Protein AF-A0A2X4TXS5-F1 (afdb_monomer)

Structure (mmCIF, N/CA/C/O backbone):
data_AF-A0A2X4TXS5-F1
#
_entry.id   AF-A0A2X4TXS5-F1
#
loop_
_atom_site.group_PDB
_atom_site.id
_atom_site.type_symbol
_atom_site.label_atom_id
_atom_site.label_alt_id
_atom_site.label_comp_id
_atom_site.label_asym_id
_atom_site.label_entity_id
_atom_site.label_seq_id
_atom_site.pdbx_PDB_ins_code
_atom_site.Cartn_x
_atom_site.Cartn_y
_atom_site.Cartn_z
_atom_site.occupancy
_atom_site.B_iso_or_equiv
_atom_site.auth_seq_id
_atom_site.auth_comp_id
_atom_site.auth_asym_id
_atom_site.auth_atom_id
_atom_site.pdbx_PDB_model_num
ATOM 1 N N . MET A 1 1 ? 0.787 -4.318 -15.234 1.00 71.31 1 MET A N 1
ATOM 2 C CA . MET A 1 1 ? 1.373 -3.166 -14.501 1.00 71.31 1 MET A CA 1
ATOM 3 C C . MET A 1 1 ? 1.680 -2.014 -15.458 1.00 71.31 1 MET A C 1
ATOM 5 O O . MET A 1 1 ? 1.567 -2.206 -16.659 1.00 71.31 1 MET A O 1
ATOM 9 N N . VAL A 1 2 ? 2.070 -0.826 -14.966 1.00 83.06 2 VAL A N 1
ATOM 10 C CA . VAL A 1 2 ? 2.412 0.329 -15.830 1.00 83.06 2 VAL A CA 1
ATOM 11 C C . VAL A 1 2 ? 3.491 -0.019 -16.862 1.00 83.06 2 VAL A C 1
ATOM 13 O O . VAL A 1 2 ? 3.370 0.356 -18.019 1.00 83.06 2 VAL A O 1
ATOM 16 N N . VAL A 1 3 ? 4.483 -0.830 -16.482 1.00 89.00 3 VAL A N 1
ATOM 17 C CA . VAL A 1 3 ? 5.542 -1.295 -17.389 1.00 89.00 3 VAL A CA 1
ATOM 18 C C . VAL A 1 3 ? 4.986 -2.148 -18.534 1.00 89.00 3 VAL A C 1
ATOM 20 O O . VAL A 1 3 ? 5.391 -1.946 -19.673 1.00 89.00 3 VAL A O 1
ATOM 23 N N . ASP A 1 4 ? 4.020 -3.037 -18.279 1.00 87.38 4 ASP A N 1
ATOM 24 C CA . ASP A 1 4 ? 3.368 -3.814 -19.346 1.00 87.38 4 ASP A CA 1
ATOM 25 C C . ASP A 1 4 ? 2.568 -2.924 -20.297 1.00 87.38 4 ASP A C 1
ATOM 27 O O . ASP A 1 4 ? 2.608 -3.134 -21.507 1.00 87.38 4 ASP A O 1
ATOM 31 N N . LEU A 1 5 ? 1.865 -1.922 -19.753 1.00 87.00 5 LEU A N 1
ATOM 32 C CA . LEU A 1 5 ? 1.105 -0.958 -20.552 1.00 87.00 5 LEU A CA 1
ATOM 33 C C . LEU A 1 5 ? 2.028 -0.190 -21.504 1.00 87.00 5 LEU A C 1
ATOM 35 O O . LEU A 1 5 ? 1.704 -0.047 -22.680 1.00 87.00 5 LEU A O 1
ATOM 39 N N . TRP A 1 6 ? 3.186 0.263 -21.015 1.00 90.75 6 TRP A N 1
ATOM 40 C CA . TRP A 1 6 ? 4.173 0.956 -21.842 1.00 90.75 6 TRP A CA 1
ATOM 41 C C . TRP A 1 6 ? 4.867 0.023 -22.834 1.00 90.75 6 TRP A C 1
ATOM 43 O O . TRP A 1 6 ? 5.025 0.408 -23.987 1.00 90.75 6 TRP A O 1
ATOM 53 N N . PHE A 1 7 ? 5.217 -1.209 -22.446 1.00 92.25 7 PHE A N 1
ATOM 54 C CA . PHE A 1 7 ? 5.830 -2.174 -23.368 1.00 92.25 7 PHE A CA 1
ATOM 55 C C . PHE A 1 7 ? 4.893 -2.542 -24.521 1.00 92.25 7 PHE A C 1
ATOM 57 O O . PHE A 1 7 ? 5.340 -2.692 -25.652 1.00 92.25 7 PHE A O 1
ATOM 64 N N . ALA A 1 8 ? 3.589 -2.667 -24.252 1.00 92.25 8 ALA A N 1
ATOM 65 C CA . ALA A 1 8 ? 2.591 -2.942 -25.282 1.00 92.25 8 ALA A CA 1
ATOM 66 C C . ALA A 1 8 ? 2.437 -1.782 -26.282 1.00 92.25 8 ALA A C 1
ATOM 68 O O . ALA A 1 8 ? 2.174 -2.028 -27.456 1.00 92.25 8 ALA A O 1
ATOM 69 N N . GLN A 1 9 ? 2.600 -0.533 -25.832 1.00 93.81 9 GLN A N 1
ATOM 70 C CA . GLN A 1 9 ? 2.525 0.653 -26.695 1.00 93.81 9 GLN A CA 1
ATOM 71 C C . GLN A 1 9 ? 3.826 0.907 -27.461 1.00 93.81 9 GLN A C 1
ATOM 73 O O . GLN A 1 9 ? 3.794 1.281 -28.631 1.00 93.81 9 GLN A O 1
ATOM 78 N N . GLN A 1 10 ? 4.967 0.709 -26.805 1.00 94.12 10 GLN A N 1
ATOM 79 C CA . GLN A 1 10 ? 6.286 0.927 -27.376 1.00 94.12 10 GLN A CA 1
ATOM 80 C C . GLN A 1 10 ? 7.250 -0.152 -26.866 1.00 94.12 10 GLN A C 1
ATOM 82 O O . GLN A 1 10 ? 7.911 0.036 -25.839 1.00 94.12 10 GLN A O 1
ATOM 87 N N . PRO A 1 11 ? 7.350 -1.290 -27.574 1.00 93.94 11 PRO A N 1
ATOM 88 C CA . PRO A 1 11 ? 8.306 -2.329 -27.227 1.00 93.94 11 PRO A CA 1
ATOM 89 C C . PRO A 1 11 ? 9.738 -1.793 -27.298 1.00 93.94 11 PRO A C 1
ATOM 91 O O . PRO A 1 11 ? 10.101 -1.074 -28.230 1.00 93.94 11 PRO A O 1
ATOM 94 N N . TRP A 1 12 ? 10.567 -2.173 -26.331 1.00 94.50 12 TRP A N 1
ATOM 95 C CA . TRP A 1 12 ? 11.994 -1.853 -26.312 1.00 94.50 12 TRP A CA 1
ATOM 96 C C . TRP A 1 12 ? 12.846 -3.119 -26.394 1.00 94.50 12 TRP A C 1
ATOM 98 O O . TRP A 1 12 ? 12.406 -4.218 -26.054 1.00 94.50 12 TRP A O 1
ATOM 108 N N . SER A 1 13 ? 14.098 -2.953 -26.813 1.00 94.81 13 SER A N 1
ATOM 109 C CA . SER A 1 13 ? 15.139 -3.978 -26.731 1.00 94.81 13 SER A CA 1
ATOM 110 C C . SER A 1 13 ? 15.988 -3.791 -25.472 1.00 94.81 13 SER A C 1
ATOM 112 O O . SER A 1 13 ? 16.295 -2.655 -25.108 1.00 94.81 13 SER A O 1
ATOM 114 N N . GLY A 1 14 ? 16.431 -4.884 -24.848 1.00 92.94 14 GLY A N 1
ATOM 115 C CA . GLY A 1 14 ? 17.315 -4.856 -23.680 1.00 92.94 14 GLY A CA 1
ATOM 116 C C . GLY A 1 14 ? 16.695 -5.570 -22.475 1.00 92.94 14 GLY A C 1
ATOM 117 O O . GLY A 1 14 ? 16.295 -6.723 -22.640 1.00 92.94 14 GLY A O 1
ATOM 118 N N . PRO A 1 15 ? 16.639 -4.938 -21.284 1.00 94.25 15 PRO A N 1
ATOM 119 C CA . PRO A 1 15 ? 16.153 -5.583 -20.067 1.00 94.25 15 PRO A CA 1
ATOM 120 C C . PRO A 1 15 ? 14.696 -6.019 -20.214 1.00 94.25 15 PRO A C 1
ATOM 122 O O . PRO A 1 15 ? 13.877 -5.326 -20.835 1.00 94.25 15 PRO A O 1
ATOM 125 N N . ASP A 1 16 ? 14.367 -7.156 -19.609 1.00 94.94 16 ASP A N 1
ATOM 126 C CA . ASP A 1 16 ? 12.997 -7.647 -19.609 1.00 94.94 16 ASP A CA 1
ATOM 127 C C . ASP A 1 16 ? 12.067 -6.755 -18.757 1.00 94.94 16 ASP A C 1
ATOM 129 O O . ASP A 1 16 ? 12.483 -5.860 -18.012 1.00 94.94 16 ASP A O 1
ATOM 133 N N . ARG A 1 17 ? 10.757 -6.984 -18.883 1.00 92.19 17 ARG A N 1
ATOM 134 C CA . ARG A 1 17 ? 9.730 -6.193 -18.185 1.00 92.19 17 ARG A CA 1
ATOM 135 C C . ARG A 1 17 ? 9.827 -6.299 -16.661 1.00 92.19 17 ARG A C 1
ATOM 137 O O . ARG A 1 17 ? 9.485 -5.336 -15.968 1.00 92.19 17 ARG A O 1
ATOM 144 N N . GLN A 1 18 ? 10.279 -7.437 -16.137 1.00 90.81 18 GLN A N 1
ATOM 145 C CA . GLN A 1 18 ? 10.443 -7.633 -14.700 1.00 90.81 18 GLN A CA 1
ATOM 146 C C . GLN A 1 18 ? 11.637 -6.826 -14.191 1.00 90.81 18 GLN A C 1
ATOM 148 O O . GLN A 1 18 ? 11.536 -6.141 -13.174 1.00 90.81 18 GLN A O 1
ATOM 153 N N . GLU A 1 19 ? 12.747 -6.840 -14.920 1.00 94.50 19 GLU A N 1
ATOM 154 C CA . GLU A 1 19 ? 13.926 -6.053 -14.599 1.00 94.50 19 GLU A CA 1
ATOM 155 C C . GLU A 1 19 ? 13.625 -4.550 -14.644 1.00 94.50 19 GLU A C 1
ATOM 157 O O . GLU A 1 19 ? 13.967 -3.825 -13.707 1.00 94.50 19 GLU A O 1
ATOM 162 N N . VAL A 1 20 ? 12.924 -4.071 -15.677 1.00 93.81 20 VAL A N 1
ATOM 163 C CA . VAL A 1 20 ? 12.495 -2.663 -15.757 1.00 93.81 20 VAL A CA 1
ATOM 164 C C . VAL A 1 20 ? 11.592 -2.301 -14.578 1.00 93.81 20 VAL A C 1
ATOM 166 O O . VAL A 1 20 ? 11.791 -1.264 -13.946 1.00 93.81 20 VAL A O 1
ATOM 169 N N . THR A 1 21 ? 10.648 -3.174 -14.227 1.00 91.44 21 THR A N 1
ATOM 170 C CA . THR A 1 21 ? 9.778 -3.005 -13.056 1.00 91.44 21 THR A CA 1
ATOM 171 C C . THR A 1 21 ? 10.591 -2.866 -11.767 1.00 91.44 21 THR A C 1
ATOM 173 O O . THR A 1 21 ? 10.395 -1.906 -11.019 1.00 91.44 21 THR A O 1
ATOM 176 N N . ASN A 1 22 ? 11.554 -3.761 -11.539 1.00 92.12 22 ASN A N 1
ATOM 177 C CA . ASN A 1 22 ? 12.421 -3.734 -10.361 1.00 92.12 22 ASN A CA 1
ATOM 178 C C . ASN A 1 22 ? 13.247 -2.440 -10.295 1.00 92.12 22 ASN A C 1
ATOM 180 O O . ASN A 1 22 ? 13.353 -1.832 -9.231 1.00 92.12 22 ASN A O 1
ATOM 184 N N . ARG A 1 23 ? 13.782 -1.973 -11.432 1.00 94.62 23 ARG A N 1
ATOM 185 C CA . ARG A 1 23 ? 14.536 -0.710 -11.523 1.00 94.62 23 ARG A CA 1
ATOM 186 C C . ARG A 1 23 ? 13.663 0.506 -11.200 1.00 94.62 23 ARG A C 1
ATOM 188 O O . ARG A 1 23 ? 14.100 1.386 -10.460 1.00 94.62 23 ARG A O 1
ATOM 195 N N . VAL A 1 24 ? 12.430 0.548 -11.711 1.00 93.00 24 VAL A N 1
ATOM 196 C CA . VAL A 1 24 ? 11.473 1.632 -11.428 1.00 93.00 24 VAL A CA 1
ATOM 197 C C . VAL A 1 24 ? 11.094 1.652 -9.947 1.00 93.00 24 VAL A C 1
ATOM 199 O O . VAL A 1 24 ? 11.136 2.715 -9.330 1.00 93.00 24 VAL A O 1
ATOM 202 N N . ILE A 1 25 ? 10.782 0.492 -9.358 1.00 91.62 25 ILE A N 1
ATOM 203 C CA . ILE A 1 25 ? 10.461 0.372 -7.927 1.00 91.62 25 ILE A CA 1
ATOM 204 C C . ILE A 1 25 ? 11.647 0.828 -7.072 1.00 91.62 25 ILE A C 1
ATOM 206 O O . ILE A 1 25 ? 11.470 1.657 -6.180 1.00 91.62 25 ILE A O 1
ATOM 210 N N . ALA A 1 26 ? 12.856 0.340 -7.368 1.00 92.75 26 ALA A N 1
ATOM 211 C CA . ALA A 1 26 ? 14.061 0.715 -6.636 1.00 92.75 26 ALA A CA 1
ATOM 212 C C . ALA A 1 26 ? 14.300 2.230 -6.690 1.00 92.75 26 ALA A C 1
ATOM 214 O O . ALA A 1 26 ? 14.492 2.861 -5.652 1.00 92.75 26 ALA A O 1
ATOM 215 N N . ARG A 1 27 ? 14.198 2.839 -7.881 1.00 94.56 27 ARG A N 1
ATOM 216 C CA . ARG A 1 27 ? 14.368 4.289 -8.030 1.00 94.56 27 ARG A CA 1
ATOM 217 C C . ARG A 1 27 ? 13.287 5.080 -7.293 1.00 94.56 27 ARG A C 1
ATOM 219 O O . ARG A 1 27 ? 13.610 6.091 -6.675 1.00 94.56 27 ARG A O 1
ATOM 226 N N . ALA A 1 28 ? 12.032 4.634 -7.336 1.00 92.69 28 ALA A N 1
ATOM 227 C CA . ALA A 1 28 ? 10.938 5.279 -6.614 1.00 92.69 28 ALA A CA 1
ATOM 228 C C . ALA A 1 28 ? 11.161 5.244 -5.095 1.00 92.69 28 ALA A C 1
ATOM 230 O O . ALA A 1 28 ? 10.967 6.257 -4.430 1.00 92.69 28 ALA A O 1
ATOM 231 N N . ILE A 1 29 ? 11.623 4.112 -4.553 1.00 90.75 29 ILE A N 1
ATOM 232 C CA . ILE A 1 29 ? 11.980 3.986 -3.135 1.00 90.75 29 ILE A CA 1
ATOM 233 C C . ILE A 1 29 ? 13.088 4.977 -2.766 1.00 90.75 29 ILE A C 1
ATOM 235 O O . ILE A 1 29 ? 12.918 5.724 -1.806 1.00 90.75 29 ILE A O 1
ATOM 239 N N . THR A 1 30 ? 14.172 5.036 -3.547 1.00 93.69 30 THR A N 1
ATOM 240 C CA . THR A 1 30 ? 15.273 5.982 -3.308 1.00 93.69 30 THR A CA 1
ATOM 241 C C . THR A 1 30 ? 14.787 7.431 -3.302 1.00 93.69 30 THR A C 1
ATOM 243 O O . THR A 1 30 ? 15.123 8.190 -2.401 1.00 93.69 30 THR A O 1
ATOM 246 N N . LEU A 1 31 ? 13.940 7.818 -4.261 1.00 93.44 31 LEU A N 1
ATOM 247 C CA . LEU A 1 31 ? 13.395 9.177 -4.318 1.00 93.44 31 LEU A CA 1
ATOM 248 C C . LEU A 1 31 ? 12.521 9.511 -3.101 1.00 93.44 31 LEU A C 1
ATOM 250 O O . LEU A 1 31 ? 12.568 10.635 -2.603 1.00 93.44 31 LEU A O 1
ATOM 254 N N . ILE A 1 32 ? 11.733 8.553 -2.608 1.00 92.31 32 ILE A N 1
ATOM 255 C CA . ILE A 1 32 ? 10.925 8.740 -1.395 1.00 92.31 32 ILE A CA 1
ATOM 256 C C . ILE A 1 32 ? 11.824 8.896 -0.164 1.00 92.31 32 ILE A C 1
ATOM 258 O O . ILE A 1 32 ? 11.548 9.751 0.672 1.00 92.31 32 ILE A O 1
ATOM 262 N N . GLU A 1 33 ? 12.909 8.123 -0.068 1.00 90.06 33 GLU A N 1
ATOM 263 C CA . GLU A 1 33 ? 13.899 8.252 1.010 1.00 90.06 33 GLU A CA 1
ATOM 264 C C . GLU A 1 33 ? 14.580 9.623 1.020 1.00 90.06 33 GLU A C 1
ATOM 266 O O . GLU A 1 33 ? 14.743 10.218 2.086 1.00 90.06 33 GLU A O 1
ATOM 271 N N . GLU A 1 34 ? 14.946 10.127 -0.161 1.00 91.31 34 GLU A N 1
ATOM 272 C CA . GLU A 1 34 ? 15.627 11.412 -0.341 1.00 91.31 34 GLU A CA 1
ATOM 273 C C . GLU A 1 34 ? 14.704 12.606 -0.063 1.00 91.31 34 GLU A C 1
ATOM 275 O O . GLU A 1 34 ? 15.106 13.562 0.597 1.00 91.31 34 GLU A O 1
ATOM 280 N N . THR A 1 35 ? 13.467 12.566 -0.565 1.00 90.88 35 THR A N 1
ATOM 281 C CA . THR A 1 35 ? 12.561 13.731 -0.550 1.00 90.88 35 THR A CA 1
ATOM 282 C C . THR A 1 35 ? 11.538 13.713 0.581 1.00 90.88 35 THR A C 1
ATOM 284 O O . THR A 1 35 ? 10.947 14.750 0.874 1.00 90.88 35 THR A O 1
ATOM 287 N N . ARG A 1 36 ? 11.317 12.552 1.214 1.00 87.38 36 ARG A N 1
ATOM 288 C CA . ARG A 1 36 ? 10.326 12.312 2.279 1.00 87.38 36 ARG A CA 1
ATOM 289 C C . ARG A 1 36 ? 8.989 13.036 2.040 1.00 87.38 36 ARG A C 1
ATOM 291 O O . ARG A 1 36 ? 8.550 13.814 2.890 1.00 87.38 36 ARG A O 1
ATOM 298 N N . PRO A 1 37 ? 8.314 12.786 0.903 1.00 84.81 37 PRO A N 1
ATOM 299 C CA . PRO A 1 37 ? 7.164 13.568 0.479 1.00 84.81 37 PRO A CA 1
ATOM 300 C C . PRO A 1 37 ? 5.896 13.108 1.212 1.00 84.81 37 PRO A C 1
ATOM 302 O O . PRO A 1 37 ? 5.075 12.374 0.662 1.00 84.81 37 PRO A O 1
ATOM 305 N N . LEU A 1 38 ? 5.733 13.51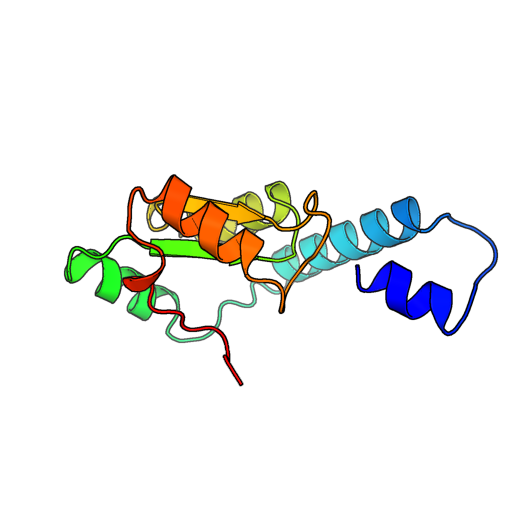2 2.473 1.00 88.88 38 LEU A N 1
ATOM 306 C CA . LEU A 1 38 ? 4.487 13.293 3.205 1.00 88.88 38 LEU A CA 1
ATOM 307 C C . LEU A 1 38 ? 3.495 14.405 2.865 1.00 88.88 38 LEU A C 1
ATOM 309 O O . LEU A 1 38 ? 3.802 15.586 3.025 1.00 88.88 38 LEU A O 1
ATOM 313 N N . LEU A 1 39 ? 2.300 14.033 2.404 1.00 89.62 39 LEU A N 1
ATOM 314 C CA . LEU A 1 39 ? 1.258 15.019 2.136 1.00 89.62 39 LEU A CA 1
ATOM 315 C C . LEU A 1 39 ? 0.813 15.694 3.449 1.00 89.62 39 LEU A C 1
ATOM 317 O O . LEU A 1 39 ? 0.655 15.003 4.464 1.00 89.62 39 LEU A O 1
ATOM 321 N N . PRO A 1 40 ? 0.576 17.019 3.444 1.00 90.00 40 PRO A N 1
ATOM 322 C CA . PRO A 1 40 ? 0.022 17.714 4.600 1.00 90.00 40 PRO A CA 1
ATOM 323 C C . PRO A 1 40 ? -1.300 17.076 5.047 1.00 90.00 40 PRO A C 1
ATOM 325 O O . PRO A 1 40 ? -2.139 16.746 4.209 1.00 90.00 40 PRO A O 1
ATOM 328 N N . GLY A 1 41 ? -1.494 16.900 6.355 1.00 91.81 41 GLY A N 1
ATOM 329 C CA . GLY A 1 41 ? -2.732 16.346 6.910 1.00 91.81 41 GLY A CA 1
ATOM 330 C C . GLY A 1 41 ? -2.787 14.817 7.003 1.00 91.81 41 GLY A C 1
ATOM 331 O O . GLY A 1 41 ? -3.744 14.290 7.564 1.00 91.81 41 GLY A O 1
ATOM 332 N N . VAL A 1 42 ? -1.806 14.072 6.470 1.00 92.81 42 VAL A N 1
ATOM 333 C CA . VAL A 1 42 ? -1.840 12.593 6.507 1.00 92.81 42 VAL A CA 1
ATOM 334 C C . VAL A 1 42 ? -1.786 12.062 7.936 1.00 92.81 42 VAL A C 1
ATOM 336 O O . VAL A 1 42 ? -2.539 11.149 8.273 1.00 92.81 42 VAL A O 1
ATOM 339 N N . ARG A 1 43 ? -0.920 12.625 8.787 1.00 93.62 43 ARG A N 1
ATOM 340 C CA . ARG A 1 43 ? -0.794 12.172 10.181 1.00 93.62 43 ARG A CA 1
ATOM 341 C C . ARG A 1 43 ? -2.076 12.453 10.950 1.00 93.62 43 ARG A C 1
ATOM 343 O O . ARG A 1 43 ? -2.568 11.589 11.663 1.00 93.62 43 ARG A O 1
ATOM 350 N N . GLU A 1 44 ? -2.623 13.643 10.756 1.00 94.12 44 GLU A N 1
ATOM 351 C CA . GLU A 1 44 ? -3.837 14.135 11.387 1.00 94.12 44 GLU A CA 1
ATOM 352 C C . GLU A 1 44 ? -5.049 13.305 10.961 1.00 94.12 44 GLU A C 1
ATOM 354 O O . GLU A 1 44 ? -5.841 12.903 11.809 1.00 94.12 44 GLU A O 1
ATOM 359 N N . ALA A 1 45 ? -5.165 12.981 9.671 1.00 93.75 45 ALA A N 1
ATOM 360 C CA . ALA A 1 45 ? -6.237 12.140 9.151 1.00 93.75 45 ALA A CA 1
ATOM 361 C C . ALA A 1 45 ? -6.179 10.720 9.731 1.00 93.75 45 ALA A C 1
ATOM 363 O O . ALA A 1 45 ? -7.193 10.199 10.192 1.00 93.75 45 ALA A O 1
ATOM 364 N N . VAL A 1 46 ? -4.992 10.104 9.756 1.00 94.38 46 VAL A N 1
ATOM 365 C CA . VAL A 1 46 ? -4.811 8.766 10.336 1.00 94.38 46 VAL A CA 1
ATOM 366 C C . VAL A 1 46 ? -5.104 8.785 11.839 1.00 94.38 46 VAL A C 1
ATOM 368 O O . VAL A 1 46 ? -5.861 7.945 12.323 1.00 94.38 46 VAL A O 1
ATOM 371 N N . ALA A 1 47 ? -4.577 9.769 12.571 1.00 94.19 47 ALA A N 1
ATOM 372 C CA . ALA A 1 47 ? -4.823 9.923 14.001 1.00 94.19 47 ALA A CA 1
ATOM 373 C C . ALA A 1 47 ? -6.312 10.139 14.313 1.00 94.19 47 ALA A C 1
ATOM 375 O O . ALA A 1 47 ? -6.828 9.538 15.253 1.00 94.19 47 ALA A O 1
ATOM 376 N N . LEU A 1 48 ? -7.021 10.935 13.506 1.00 94.94 48 LEU A N 1
ATOM 377 C CA . LEU A 1 48 ? -8.460 11.154 13.646 1.00 94.94 48 LEU A CA 1
ATOM 378 C C . LEU A 1 48 ? -9.245 9.851 13.469 1.00 94.94 48 LEU A C 1
ATOM 380 O O . LEU A 1 48 ? -10.116 9.557 14.286 1.00 94.94 48 LEU A O 1
ATOM 384 N N . CYS A 1 49 ? -8.918 9.048 12.451 1.00 94.12 49 CYS A N 1
ATOM 385 C CA . CYS A 1 49 ? -9.546 7.742 12.255 1.00 94.12 49 CYS A CA 1
ATOM 386 C C . CYS A 1 49 ? -9.350 6.841 13.482 1.00 94.12 49 CYS A C 1
ATOM 388 O O . CYS A 1 49 ? -10.318 6.278 13.993 1.00 94.12 49 CYS A O 1
ATOM 390 N N . LYS A 1 50 ? -8.121 6.757 14.009 1.00 93.69 50 LYS A N 1
ATOM 391 C CA . LYS A 1 50 ? -7.833 5.950 15.204 1.00 93.69 50 LYS A CA 1
ATOM 392 C C . LYS A 1 50 ? -8.555 6.482 16.446 1.00 93.69 50 LYS A C 1
ATOM 394 O O . LYS A 1 50 ? -9.106 5.688 17.202 1.00 93.69 50 LYS A O 1
ATOM 399 N N . ALA A 1 51 ? -8.623 7.801 16.631 1.00 95.44 51 ALA A N 1
ATOM 400 C CA . ALA A 1 51 ? -9.353 8.427 17.737 1.00 95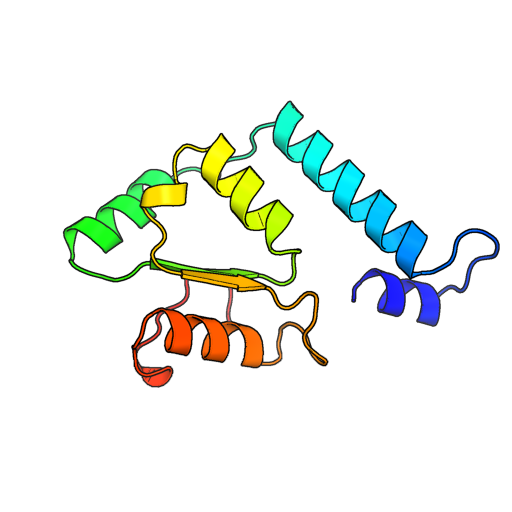.44 51 ALA A CA 1
ATOM 401 C C . ALA A 1 51 ? -10.869 8.161 17.680 1.00 95.44 51 ALA A C 1
ATOM 403 O O . ALA A 1 51 ? -11.523 8.108 18.718 1.00 95.44 51 ALA A O 1
ATOM 404 N N . GLN A 1 52 ? -11.424 7.952 16.483 1.00 94.62 52 GLN A N 1
ATOM 405 C CA . GLN A 1 52 ? -12.819 7.551 16.272 1.00 94.62 52 GLN A CA 1
ATOM 406 C C . GLN A 1 52 ? -13.048 6.034 16.401 1.00 94.62 52 GLN A C 1
ATOM 408 O O . GLN A 1 52 ? -14.161 5.566 16.172 1.00 94.62 52 GLN A O 1
ATOM 413 N N . GLY A 1 53 ? -12.018 5.257 16.755 1.00 92.69 53 GLY A N 1
ATOM 414 C CA . GLY A 1 53 ? -12.106 3.800 16.861 1.00 92.69 53 GLY A CA 1
ATOM 415 C C . GLY A 1 53 ? -12.186 3.084 15.510 1.00 92.69 53 GLY A C 1
ATOM 416 O O . GLY A 1 53 ? -12.598 1.928 15.463 1.00 92.69 53 GLY A O 1
ATOM 417 N N . LEU A 1 54 ? -11.814 3.751 14.412 1.00 93.12 54 LEU A N 1
ATOM 418 C CA . LEU A 1 54 ? -11.801 3.149 13.081 1.00 93.12 54 LEU A CA 1
ATOM 419 C C . LEU A 1 54 ? -10.509 2.364 12.850 1.00 93.12 54 LEU A C 1
ATOM 421 O O . LEU A 1 54 ? -9.414 2.802 13.221 1.00 93.12 54 LEU A O 1
ATOM 425 N N . PHE A 1 55 ? -10.636 1.235 12.157 1.00 93.94 55 PHE A N 1
ATOM 426 C CA . PHE A 1 55 ? -9.490 0.539 11.590 1.00 93.94 55 PHE A CA 1
ATOM 427 C C . PHE A 1 55 ? -8.977 1.262 10.341 1.00 93.94 55 PHE A C 1
ATOM 429 O O . PHE A 1 55 ? -9.757 1.756 9.525 1.00 93.94 55 PHE A O 1
ATOM 436 N N . VAL A 1 56 ? -7.658 1.301 10.172 1.00 95.69 56 VAL A N 1
ATOM 437 C CA . VAL A 1 56 ? -6.995 1.991 9.062 1.00 95.69 56 VAL A CA 1
ATOM 438 C C . VAL A 1 56 ? -6.210 0.979 8.234 1.00 95.69 56 VAL A C 1
ATOM 440 O O . VAL A 1 56 ? -5.259 0.367 8.711 1.00 95.69 56 VAL A O 1
ATOM 443 N N . GLY A 1 57 ? -6.594 0.814 6.968 1.00 95.00 57 GLY A N 1
ATOM 444 C CA . GLY A 1 57 ?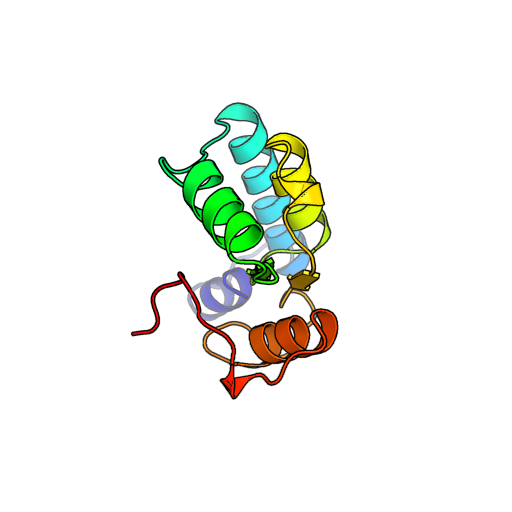 -5.914 -0.067 6.019 1.00 95.00 57 GLY A CA 1
ATOM 445 C C . GLY A 1 57 ? -5.285 0.690 4.850 1.00 95.00 57 GLY A C 1
ATOM 446 O O . GLY A 1 57 ? -5.824 1.695 4.387 1.00 95.00 57 GLY A O 1
ATOM 447 N N . LEU A 1 58 ? -4.165 0.185 4.326 1.00 95.31 58 LEU A N 1
ATOM 448 C CA . LEU A 1 58 ? -3.532 0.693 3.107 1.00 95.31 58 LEU A CA 1
ATOM 449 C C . LEU A 1 58 ? -3.648 -0.328 1.974 1.00 95.31 58 LEU A C 1
ATOM 451 O O . LEU A 1 58 ? -3.025 -1.385 2.018 1.00 95.31 58 LEU A O 1
ATOM 455 N N . ALA A 1 59 ? -4.387 0.022 0.922 1.00 93.88 59 ALA A N 1
ATOM 456 C CA . ALA A 1 59 ? -4.511 -0.774 -0.299 1.00 93.88 59 ALA A CA 1
ATOM 457 C C . ALA A 1 59 ? -3.789 -0.085 -1.468 1.00 93.88 59 ALA A C 1
ATOM 459 O O . ALA A 1 59 ? -4.182 1.010 -1.887 1.00 93.88 59 ALA A O 1
ATOM 460 N N . SER A 1 60 ? -2.759 -0.716 -2.037 1.00 92.56 60 SER A N 1
ATOM 461 C CA . SER A 1 60 ? -1.903 -0.109 -3.068 1.00 92.56 60 SER A CA 1
ATOM 462 C C . SER A 1 60 ? -1.537 -1.072 -4.197 1.00 92.56 60 SER A C 1
ATOM 464 O O . SER A 1 60 ? -1.525 -2.284 -4.019 1.00 92.56 60 SER A O 1
ATOM 466 N N . ALA A 1 61 ? -1.214 -0.521 -5.370 1.00 90.50 61 ALA A N 1
ATOM 467 C CA . ALA A 1 61 ? -0.630 -1.279 -6.476 1.00 90.50 61 ALA A CA 1
ATOM 468 C C . ALA A 1 61 ? 0.872 -1.552 -6.287 1.00 90.50 61 ALA A C 1
ATOM 470 O O . ALA A 1 61 ? 1.426 -2.404 -6.976 1.00 90.50 61 ALA A O 1
ATOM 471 N N . SER A 1 62 ? 1.525 -0.828 -5.375 1.00 91.06 62 SER A N 1
ATOM 472 C CA . SER A 1 62 ? 2.952 -0.982 -5.096 1.00 91.06 62 SER A CA 1
ATOM 473 C C . SER A 1 62 ? 3.251 -2.267 -4.314 1.00 91.06 62 SER A C 1
ATOM 475 O O . SER A 1 62 ? 2.382 -2.740 -3.571 1.00 91.06 62 SER A O 1
ATOM 477 N N . PRO A 1 63 ? 4.480 -2.804 -4.414 1.00 92.38 63 PRO A N 1
ATOM 478 C CA . PRO A 1 63 ? 4.924 -3.968 -3.650 1.00 92.38 63 PRO A CA 1
ATOM 479 C C . PRO A 1 63 ? 4.765 -3.811 -2.142 1.00 92.38 63 PRO A C 1
ATOM 481 O O . PRO A 1 63 ? 4.978 -2.726 -1.599 1.00 92.38 63 PRO A O 1
ATOM 484 N N . LEU A 1 64 ? 4.482 -4.911 -1.442 1.00 93.94 64 LEU A N 1
ATOM 485 C CA . LEU A 1 64 ? 4.277 -4.884 0.012 1.00 93.94 64 LEU A CA 1
ATOM 486 C C . LEU A 1 64 ? 5.502 -4.339 0.769 1.00 93.94 64 LEU A C 1
ATOM 488 O O . LEU A 1 64 ? 5.345 -3.529 1.678 1.00 93.94 64 LEU A O 1
ATOM 492 N N . HIS A 1 65 ? 6.715 -4.714 0.349 1.00 92.94 65 HIS A N 1
ATOM 493 C CA . HIS A 1 65 ? 7.957 -4.231 0.966 1.00 92.94 65 HIS A CA 1
ATOM 494 C C . HIS A 1 65 ? 8.121 -2.706 0.847 1.00 92.94 65 HIS A C 1
ATOM 496 O O . HIS A 1 65 ? 8.677 -2.071 1.740 1.00 92.94 65 HIS A O 1
ATOM 502 N N . MET A 1 66 ? 7.614 -2.105 -0.236 1.00 93.56 66 MET A N 1
ATOM 503 C CA . MET A 1 66 ? 7.617 -0.656 -0.420 1.00 93.56 66 MET A CA 1
ATOM 504 C C . MET A 1 66 ? 6.640 0.009 0.553 1.00 93.56 66 MET A C 1
ATOM 506 O O . MET A 1 66 ? 6.992 1.015 1.159 1.00 93.56 66 MET A O 1
ATOM 510 N N . LEU A 1 67 ? 5.442 -0.558 0.740 1.00 94.56 67 LEU A N 1
ATOM 511 C CA . LEU A 1 67 ? 4.451 -0.031 1.689 1.00 94.56 67 LEU A CA 1
ATOM 512 C C . LEU A 1 67 ? 4.994 -0.037 3.120 1.00 94.56 67 LEU A C 1
ATOM 514 O O . LEU A 1 67 ? 4.962 0.991 3.790 1.00 94.56 67 LEU A O 1
ATOM 518 N N . GLU A 1 68 ? 5.545 -1.174 3.547 1.00 95.00 68 GLU A N 1
ATOM 519 C CA . GLU A 1 68 ? 6.173 -1.348 4.861 1.00 95.00 68 GLU A CA 1
ATOM 520 C C . GLU A 1 68 ? 7.295 -0.323 5.086 1.00 95.00 68 GLU A C 1
ATOM 522 O O . GLU A 1 68 ? 7.314 0.386 6.096 1.00 95.00 68 GLU A O 1
ATOM 527 N N . LYS A 1 69 ? 8.194 -0.172 4.106 1.00 93.38 69 LYS A N 1
ATOM 528 C CA . LYS A 1 69 ? 9.323 0.762 4.183 1.00 93.38 69 LYS A CA 1
ATOM 529 C C . LYS A 1 69 ? 8.869 2.220 4.282 1.00 93.38 69 LYS A C 1
ATOM 531 O O . LYS A 1 69 ? 9.375 2.960 5.122 1.00 93.38 69 LYS A O 1
ATOM 536 N N . VAL A 1 70 ? 7.912 2.630 3.449 1.00 93.50 70 VAL A N 1
ATOM 537 C CA . VAL A 1 70 ? 7.385 4.003 3.435 1.00 93.50 70 VAL A CA 1
ATOM 538 C C . VAL A 1 70 ? 6.669 4.325 4.745 1.00 93.50 70 VAL A C 1
ATOM 540 O O . VAL A 1 70 ? 6.941 5.359 5.348 1.00 93.50 70 VAL A O 1
ATOM 543 N N . LEU A 1 71 ? 5.800 3.437 5.231 1.00 94.94 71 LEU A N 1
ATOM 544 C CA . LEU A 1 71 ? 5.090 3.663 6.492 1.00 94.94 71 LEU A CA 1
ATOM 545 C C . LEU A 1 71 ? 6.033 3.696 7.696 1.00 94.94 71 LEU A C 1
ATOM 547 O O . LEU A 1 71 ? 5.842 4.522 8.586 1.00 94.94 71 LEU A O 1
ATOM 551 N N . THR A 1 72 ? 7.057 2.842 7.714 1.00 94.88 72 THR A N 1
ATOM 552 C CA . THR A 1 72 ? 8.078 2.836 8.773 1.00 94.88 72 THR A CA 1
ATOM 553 C C . THR A 1 72 ? 8.894 4.127 8.758 1.00 94.88 72 THR A C 1
ATOM 555 O O . THR A 1 72 ? 9.093 4.737 9.802 1.00 94.88 72 THR A O 1
ATOM 558 N N . MET A 1 73 ? 9.303 4.599 7.575 1.00 92.56 73 MET A N 1
ATOM 559 C CA . MET A 1 73 ? 10.047 5.855 7.413 1.00 92.56 73 MET A CA 1
ATOM 560 C C . MET A 1 73 ? 9.288 7.071 7.950 1.00 92.56 73 MET A C 1
ATOM 562 O O . MET A 1 73 ? 9.902 8.001 8.469 1.00 92.56 73 MET A O 1
ATOM 566 N N . PHE A 1 74 ? 7.962 7.071 7.817 1.00 93.19 74 PHE A N 1
ATOM 567 C CA . PHE A 1 74 ? 7.110 8.127 8.349 1.00 93.19 74 PHE A CA 1
ATOM 568 C C . PHE A 1 74 ? 6.595 7.837 9.762 1.00 93.19 74 PHE A C 1
ATOM 570 O O . PHE A 1 74 ? 5.770 8.605 10.244 1.00 93.19 74 PHE A O 1
ATOM 577 N N . GLU A 1 75 ? 7.053 6.786 10.449 1.00 94.44 75 GLU A N 1
ATOM 578 C CA . GLU A 1 75 ? 6.577 6.427 11.800 1.00 94.44 75 GLU A CA 1
ATOM 579 C C . GLU A 1 75 ? 5.045 6.259 11.855 1.00 94.44 75 GLU A C 1
ATOM 581 O O . GLU A 1 75 ? 4.384 6.594 12.833 1.00 94.44 75 GLU A O 1
ATOM 586 N N . LEU A 1 76 ? 4.454 5.795 10.752 1.00 95.50 76 LEU A N 1
ATOM 587 C CA . LEU A 1 76 ? 3.014 5.576 10.616 1.00 95.50 76 LEU A CA 1
ATOM 588 C C . LEU A 1 76 ? 2.653 4.095 10.645 1.00 95.50 76 LEU A C 1
ATOM 590 O O . LEU A 1 76 ? 1.473 3.771 10.719 1.00 95.50 76 LEU A O 1
ATOM 594 N N . ARG A 1 77 ? 3.635 3.189 10.584 1.00 95.75 77 ARG A N 1
ATOM 595 C CA . ARG A 1 77 ? 3.386 1.753 10.428 1.00 95.75 77 ARG A CA 1
ATOM 596 C C . ARG A 1 77 ? 2.439 1.182 11.482 1.00 95.75 77 ARG A C 1
ATOM 598 O O . ARG A 1 77 ? 1.541 0.426 11.117 1.00 95.75 77 ARG A O 1
ATOM 605 N N . ASP A 1 78 ? 2.592 1.592 12.734 1.00 94.19 78 ASP A N 1
ATOM 606 C CA . ASP A 1 78 ? 1.772 1.113 13.854 1.00 94.19 78 ASP A CA 1
ATOM 607 C C . ASP A 1 78 ? 0.342 1.667 13.830 1.00 94.19 78 ASP A C 1
ATOM 609 O O . ASP A 1 78 ? -0.555 1.138 14.480 1.00 94.19 78 ASP A O 1
ATOM 613 N N . SER A 1 79 ? 0.103 2.728 13.057 1.00 95.38 79 SER A N 1
ATOM 614 C CA . SER A 1 79 ? -1.231 3.303 12.881 1.00 95.38 79 SER A CA 1
ATOM 615 C C . SER A 1 79 ? -2.057 2.592 11.804 1.00 95.38 79 SER A C 1
ATOM 617 O O . SER A 1 79 ? -3.251 2.862 11.702 1.00 95.38 79 SER A O 1
ATOM 619 N N . PHE A 1 80 ? -1.445 1.712 11.001 1.00 96.44 80 PHE A N 1
ATOM 620 C CA . PHE A 1 80 ? -2.119 0.935 9.957 1.00 96.44 80 PHE A CA 1
ATOM 621 C C . PHE A 1 80 ? -2.316 -0.517 10.400 1.00 96.44 80 PHE A C 1
ATOM 623 O O . PHE A 1 80 ? -1.359 -1.273 10.575 1.00 96.44 80 PHE A O 1
ATOM 630 N N . ASP A 1 81 ? -3.578 -0.919 10.509 1.00 96.12 81 ASP A N 1
ATOM 631 C CA . ASP A 1 81 ? -4.009 -2.238 10.970 1.00 96.12 81 ASP A CA 1
ATOM 632 C C . ASP A 1 81 ? -3.871 -3.312 9.872 1.00 96.12 81 ASP A C 1
ATOM 634 O O . ASP A 1 81 ? -3.651 -4.485 10.166 1.00 96.12 81 ASP A O 1
ATOM 638 N N . ALA A 1 82 ? -3.933 -2.922 8.592 1.00 96.19 82 ALA A N 1
ATOM 639 C CA . ALA A 1 82 ? -3.719 -3.832 7.466 1.00 96.19 82 ALA A CA 1
ATOM 640 C C . ALA A 1 82 ? -3.022 -3.171 6.277 1.00 96.19 82 ALA A C 1
ATOM 642 O O . ALA A 1 82 ? -3.295 -2.024 5.926 1.00 96.19 82 ALA A O 1
ATOM 643 N N . LEU A 1 83 ? -2.185 -3.949 5.585 1.00 96.69 83 LEU A N 1
ATOM 644 C CA . LEU A 1 83 ? -1.579 -3.580 4.305 1.00 96.69 83 LEU A CA 1
ATOM 645 C C . LEU A 1 83 ? -1.963 -4.599 3.228 1.00 96.69 83 LEU A C 1
ATOM 647 O O . LEU A 1 83 ? -1.802 -5.810 3.415 1.00 96.69 83 LEU A O 1
ATOM 651 N N . ALA A 1 84 ? -2.418 -4.123 2.074 1.00 95.62 84 ALA A N 1
ATOM 652 C CA . ALA A 1 84 ? -2.756 -4.925 0.905 1.00 95.62 84 ALA A CA 1
ATOM 653 C C . ALA A 1 84 ? -2.029 -4.396 -0.338 1.00 95.62 84 ALA A C 1
ATOM 655 O O . ALA A 1 84 ? -2.060 -3.203 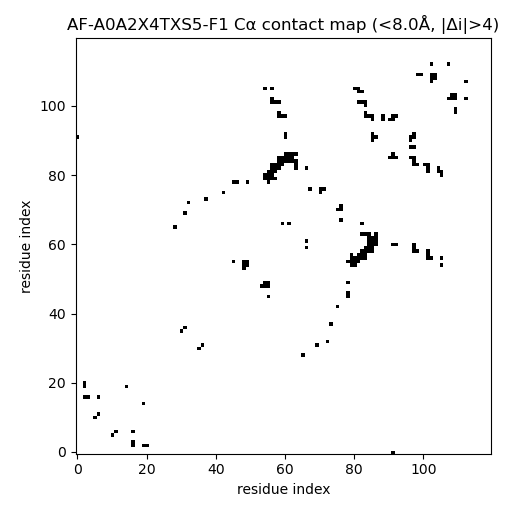-0.647 1.00 95.62 84 ALA A O 1
ATOM 656 N N . SER A 1 85 ? -1.369 -5.307 -1.054 1.00 94.44 85 SER A N 1
ATOM 657 C CA . SER A 1 85 ? -0.609 -5.014 -2.267 1.00 94.44 85 SER A CA 1
ATOM 658 C C . SER A 1 85 ? -1.215 -5.761 -3.448 1.00 94.44 85 SER A C 1
ATOM 660 O O . SER A 1 85 ? -1.451 -6.965 -3.361 1.00 94.44 85 SER A O 1
ATOM 662 N N . ALA A 1 86 ? -1.419 -5.052 -4.557 1.00 91.44 86 ALA A N 1
ATOM 663 C CA . ALA A 1 86 ? -1.863 -5.636 -5.816 1.00 91.44 86 ALA A CA 1
ATOM 664 C C . ALA A 1 86 ? -0.712 -6.165 -6.688 1.00 91.44 86 ALA A C 1
ATOM 666 O O . ALA A 1 86 ? -0.964 -6.588 -7.810 1.00 91.44 86 ALA A O 1
ATOM 667 N N . GLU A 1 87 ? 0.535 -6.145 -6.203 1.00 88.69 87 GLU A N 1
ATOM 668 C CA . GLU A 1 87 ? 1.729 -6.553 -6.964 1.00 88.69 87 GLU A CA 1
ATOM 669 C C . GLU A 1 87 ? 1.592 -7.958 -7.566 1.00 88.69 87 GLU A C 1
ATOM 671 O O . GLU A 1 87 ? 1.962 -8.181 -8.714 1.00 88.69 87 GLU A O 1
ATOM 676 N N . LYS A 1 88 ? 1.039 -8.898 -6.793 1.00 84.94 88 LYS A N 1
ATOM 677 C CA . LYS A 1 88 ? 0.871 -10.304 -7.192 1.00 84.94 88 LYS A CA 1
ATOM 678 C C . LYS A 1 88 ? -0.550 -10.636 -7.648 1.00 84.94 88 LYS A C 1
ATOM 680 O O . LYS A 1 88 ? -0.858 -11.804 -7.871 1.00 84.94 88 LYS A O 1
ATOM 685 N N . LEU A 1 89 ? -1.427 -9.636 -7.735 1.00 87.81 89 LEU A N 1
ATOM 686 C CA . LEU A 1 89 ? -2.802 -9.848 -8.165 1.00 87.81 89 LEU A CA 1
ATOM 687 C C . LEU A 1 89 ? -2.871 -9.869 -9.696 1.00 87.81 89 LEU A C 1
ATOM 689 O O . LEU A 1 89 ? -2.170 -9.096 -10.350 1.00 87.81 89 LEU A O 1
ATOM 693 N N . PRO A 1 90 ? -3.748 -10.703 -10.284 1.00 83.81 90 PRO A N 1
ATOM 694 C CA . PRO A 1 90 ? -3.922 -10.754 -11.737 1.00 83.81 90 PRO A CA 1
ATOM 695 C C . PRO A 1 90 ? -4.391 -9.408 -12.306 1.00 83.81 90 PRO A C 1
ATOM 697 O O . PRO A 1 90 ? -4.046 -9.050 -13.430 1.00 83.81 90 PRO A O 1
ATOM 700 N N . TYR A 1 91 ? -5.135 -8.638 -11.506 1.00 83.25 91 TYR A N 1
ATOM 701 C CA . TYR A 1 91 ? -5.626 -7.314 -11.857 1.00 83.25 91 TYR A CA 1
ATOM 702 C C . TYR A 1 91 ? -5.323 -6.322 -10.734 1.00 83.25 91 TYR A C 1
ATOM 704 O O . TYR A 1 91 ? -5.606 -6.577 -9.563 1.00 83.25 91 TYR A O 1
ATOM 712 N N . SER A 1 92 ? -4.773 -5.169 -11.111 1.00 82.00 92 SER A N 1
ATOM 713 C CA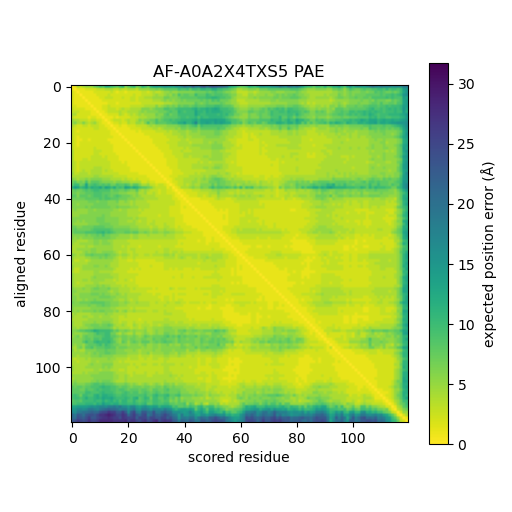 . SER A 1 92 ? -4.611 -4.017 -10.220 1.00 82.00 92 SER A CA 1
ATOM 714 C C . SER A 1 92 ? -5.810 -3.066 -10.344 1.00 82.00 92 SER A C 1
ATOM 716 O O . SER A 1 92 ? -6.748 -3.324 -11.101 1.00 82.00 92 SER A O 1
ATOM 718 N N . LYS A 1 93 ? -5.787 -1.950 -9.610 1.00 84.44 93 LYS A N 1
ATOM 719 C CA . LYS A 1 93 ? -6.822 -0.904 -9.683 1.00 84.44 93 LYS A CA 1
ATOM 720 C C . LYS A 1 93 ? -7.039 -0.471 -11.147 1.00 84.44 93 LYS A C 1
ATOM 722 O O . LYS A 1 93 ? -6.046 -0.318 -11.863 1.00 84.44 93 LYS A O 1
ATOM 727 N N . PRO A 1 94 ? -8.292 -0.277 -11.604 1.00 87.38 94 PRO A N 1
ATOM 728 C CA . PRO A 1 94 ? -9.529 -0.117 -10.824 1.00 87.38 94 PRO A CA 1
ATOM 729 C C . PRO A 1 94 ? -10.205 -1.420 -10.356 1.00 87.38 94 PRO A C 1
ATOM 731 O O . PRO A 1 94 ? -11.260 -1.356 -9.734 1.00 87.38 94 PRO A O 1
ATOM 734 N N . HIS A 1 95 ? -9.622 -2.599 -10.606 1.00 88.69 95 HIS A N 1
ATOM 735 C CA . HIS A 1 95 ? -10.182 -3.854 -10.100 1.00 88.69 95 HIS A CA 1
ATOM 736 C C . HIS A 1 95 ? -10.262 -3.853 -8.553 1.00 88.69 95 HIS A C 1
ATOM 738 O O . HIS A 1 95 ? -9.289 -3.458 -7.897 1.00 88.69 95 HIS A O 1
ATOM 744 N N . PRO A 1 96 ? -11.375 -4.310 -7.941 1.00 91.94 96 PRO A N 1
ATOM 745 C CA . PRO A 1 96 ? -11.621 -4.137 -6.507 1.00 91.94 96 PRO A CA 1
ATOM 746 C C . PRO A 1 96 ? -10.807 -5.073 -5.605 1.00 91.94 96 PRO A C 1
ATOM 748 O O . PRO A 1 96 ? -10.741 -4.831 -4.404 1.00 91.94 96 PRO A O 1
ATOM 751 N N . GLN A 1 97 ? -10.173 -6.118 -6.155 1.00 92.62 97 GLN A N 1
ATOM 752 C CA . GLN A 1 97 ? -9.530 -7.193 -5.379 1.00 92.62 97 GLN A CA 1
ATOM 753 C C . GLN A 1 97 ? -8.630 -6.692 -4.244 1.00 92.62 97 GLN A C 1
ATOM 755 O O . GLN A 1 97 ? -8.758 -7.157 -3.122 1.00 92.62 97 GLN A O 1
ATOM 760 N N . VAL A 1 98 ? -7.777 -5.693 -4.490 1.00 94.00 98 VAL A N 1
ATOM 761 C CA . VAL A 1 98 ? -6.867 -5.179 -3.450 1.00 94.00 98 VAL A CA 1
ATOM 762 C C . VAL A 1 98 ? -7.602 -4.530 -2.268 1.00 94.00 98 VAL A C 1
ATOM 764 O O . VAL A 1 98 ? -7.098 -4.536 -1.148 1.00 94.00 98 VAL A O 1
ATOM 767 N N . TYR A 1 99 ? -8.793 -3.969 -2.498 1.00 92.81 99 TYR A N 1
ATOM 768 C CA . TYR A 1 99 ? -9.640 -3.423 -1.439 1.00 92.81 99 TYR A CA 1
ATOM 769 C C . TYR A 1 99 ? -10.356 -4.537 -0.675 1.00 92.81 99 TYR A C 1
ATOM 771 O O . TYR A 1 99 ? -10.412 -4.474 0.549 1.00 92.81 99 TYR A O 1
ATOM 779 N N . LEU A 1 100 ? -10.828 -5.573 -1.378 1.00 93.50 100 LEU A N 1
ATOM 780 C CA . LEU A 1 100 ? -11.423 -6.762 -0.759 1.00 93.50 100 LEU A CA 1
ATOM 781 C C . LEU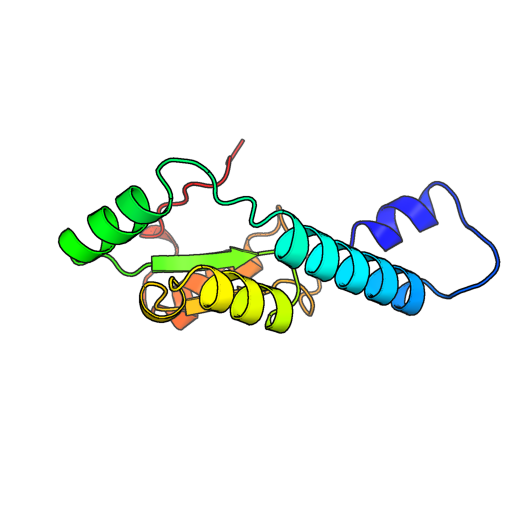 A 1 100 ? -10.409 -7.482 0.138 1.00 93.50 100 LEU A C 1
ATOM 783 O O . LEU A 1 100 ? -10.715 -7.800 1.283 1.00 93.50 100 LEU A O 1
ATOM 787 N N . ASP A 1 101 ? -9.174 -7.645 -0.339 1.00 94.56 101 ASP A N 1
ATOM 788 C CA . ASP A 1 101 ? -8.077 -8.227 0.437 1.00 94.56 101 ASP A CA 1
ATOM 789 C C . ASP A 1 101 ? -7.739 -7.372 1.668 1.00 94.56 101 ASP A C 1
ATOM 791 O O . ASP A 1 101 ? -7.368 -7.898 2.718 1.00 94.56 101 ASP A O 1
ATOM 795 N N . CYS A 1 102 ? -7.860 -6.045 1.552 1.00 94.69 102 CYS A N 1
ATOM 796 C CA . CYS A 1 102 ? -7.672 -5.126 2.671 1.00 94.69 102 CYS A CA 1
ATOM 797 C C . CYS A 1 102 ? -8.791 -5.281 3.713 1.00 94.69 102 CYS A C 1
ATOM 799 O O . CYS A 1 102 ? -8.487 -5.452 4.890 1.00 94.69 102 CYS A O 1
ATOM 801 N N . ALA A 1 103 ? -10.062 -5.298 3.291 1.00 93.81 103 ALA A N 1
ATOM 802 C CA . ALA A 1 103 ? -11.209 -5.540 4.175 1.00 93.81 103 ALA A CA 1
ATOM 803 C C . ALA A 1 103 ? -11.088 -6.883 4.905 1.00 93.81 103 ALA A C 1
ATOM 805 O O . ALA A 1 103 ? -11.231 -6.936 6.124 1.00 93.81 103 ALA A O 1
ATOM 806 N N . ALA A 1 104 ? -10.729 -7.946 4.179 1.00 95.00 104 ALA A N 1
ATOM 807 C CA . ALA A 1 104 ? -10.527 -9.271 4.755 1.00 95.00 104 ALA A CA 1
ATOM 808 C C . ALA A 1 104 ? -9.431 -9.273 5.835 1.00 95.00 104 ALA A C 1
ATOM 810 O O . ALA A 1 104 ? -9.605 -9.884 6.886 1.00 95.00 104 ALA A O 1
ATOM 811 N N . LYS A 1 105 ? -8.323 -8.551 5.616 1.00 94.75 105 LYS A N 1
ATOM 812 C CA . LYS A 1 105 ? -7.252 -8.394 6.616 1.00 94.75 105 LYS A CA 1
ATOM 813 C C . LYS A 1 105 ? -7.671 -7.566 7.828 1.00 94.75 105 LYS A C 1
ATOM 815 O O . LYS A 1 105 ? -7.182 -7.821 8.921 1.00 94.75 105 LYS A O 1
ATOM 820 N N . LEU A 1 106 ? -8.548 -6.586 7.629 1.00 93.62 106 LEU A N 1
ATOM 821 C CA . LEU A 1 106 ? -9.135 -5.786 8.703 1.00 93.62 106 LEU A CA 1
ATOM 822 C C . LEU A 1 106 ? -10.248 -6.527 9.460 1.00 93.62 106 LEU A C 1
ATOM 824 O O . LEU A 1 106 ? -10.641 -6.084 10.534 1.00 93.62 106 LEU A O 1
ATOM 828 N N . GLY A 1 107 ? -10.762 -7.634 8.915 1.00 93.31 107 GLY A N 1
ATOM 829 C CA . GLY A 1 107 ? -11.895 -8.362 9.485 1.00 93.31 107 GLY A CA 1
ATOM 830 C C . GLY A 1 107 ? -13.221 -7.602 9.386 1.00 93.31 107 GLY A C 1
ATOM 831 O O . GLY A 1 107 ? -14.088 -7.794 10.234 1.00 93.31 107 GLY A O 1
ATOM 832 N N . VAL A 1 108 ? -13.373 -6.730 8.383 1.00 92.06 108 VAL A N 1
ATOM 833 C CA . VAL A 1 108 ? -14.574 -5.901 8.172 1.00 92.06 108 VAL A CA 1
ATOM 834 C C . VAL A 1 108 ? -15.289 -6.271 6.875 1.00 92.06 108 VAL A C 1
ATOM 836 O O . VAL A 1 108 ? -14.674 -6.804 5.947 1.00 92.06 108 VAL A O 1
ATOM 839 N N . ASP A 1 109 ? -16.582 -5.957 6.793 1.00 90.56 109 ASP A N 1
ATOM 840 C CA . ASP A 1 109 ? -17.336 -6.083 5.549 1.00 90.56 109 ASP A CA 1
ATOM 841 C C . ASP A 1 109 ? -16.804 -5.068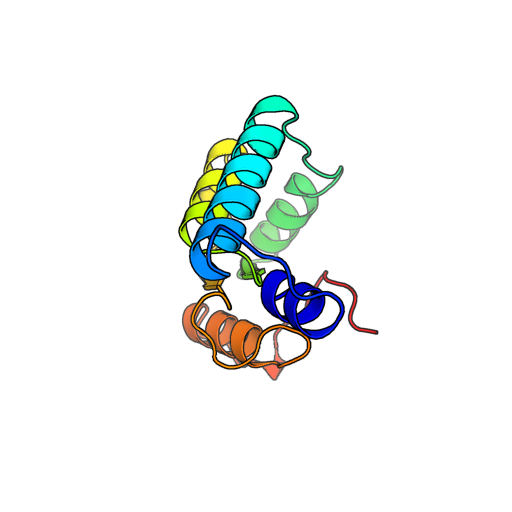 4.511 1.00 90.56 109 ASP A C 1
ATOM 843 O O . ASP A 1 109 ? -16.648 -3.883 4.828 1.00 90.56 109 ASP A O 1
ATOM 847 N N . PRO A 1 110 ? -16.506 -5.482 3.264 1.00 87.62 110 PRO A N 1
ATOM 848 C CA . PRO A 1 110 ? -16.111 -4.565 2.199 1.00 87.62 110 PRO A CA 1
ATOM 849 C C . PRO A 1 110 ? -17.067 -3.387 1.962 1.00 87.62 110 PRO A C 1
ATOM 851 O O . PRO A 1 110 ? -16.607 -2.336 1.514 1.00 87.62 110 PRO A O 1
ATOM 854 N N . PHE A 1 111 ? -18.364 -3.533 2.249 1.00 88.12 111 PHE A N 1
ATOM 855 C CA . PHE A 1 111 ? -19.357 -2.462 2.121 1.00 88.12 111 PHE A CA 1
ATOM 856 C C . PHE A 1 111 ? -19.236 -1.383 3.208 1.00 88.12 111 PHE A C 1
ATOM 858 O O . PHE A 1 111 ? -19.693 -0.259 2.994 1.00 88.12 111 PHE A O 1
ATOM 865 N N . ASP A 1 112 ? -18.563 -1.678 4.322 1.00 86.38 112 ASP A N 1
ATOM 866 C CA . ASP A 1 112 ? -18.285 -0.710 5.389 1.00 86.38 112 ASP A CA 1
ATOM 867 C C . ASP A 1 112 ? -17.013 0.116 5.121 1.00 86.38 112 ASP A C 1
ATOM 869 O O . ASP A 1 112 ? -16.736 1.100 5.820 1.00 86.38 112 ASP A O 1
ATOM 873 N N . LEU A 1 113 ? -16.227 -0.242 4.095 1.00 85.12 113 LEU A N 1
ATOM 874 C CA . LEU A 1 113 ? -15.006 0.477 3.748 1.00 85.12 113 LEU A CA 1
ATOM 875 C C . LEU A 1 113 ? -15.303 1.887 3.229 1.00 85.12 113 LEU A C 1
ATOM 877 O O . LEU A 1 113 ? -16.057 2.099 2.280 1.00 85.12 113 LEU A O 1
ATOM 881 N N . ARG A 1 114 ? -14.587 2.867 3.786 1.00 83.88 114 ARG A N 1
ATOM 882 C CA . ARG A 1 114 ? -14.555 4.249 3.292 1.00 83.88 114 ARG A CA 1
ATOM 883 C C . ARG A 1 114 ? -13.144 4.579 2.816 1.00 83.88 114 ARG A C 1
ATOM 885 O O . ARG A 1 114 ? -12.187 4.462 3.575 1.00 83.88 114 ARG A O 1
ATOM 892 N N . GLY A 1 115 ? -13.003 4.962 1.548 1.00 77.19 115 GLY A N 1
ATOM 893 C CA . GLY A 1 115 ? -11.707 5.245 0.924 1.00 77.19 115 GLY A CA 1
ATOM 894 C C . GLY A 1 115 ? -11.437 6.741 0.746 1.00 77.19 115 GLY A C 1
ATOM 895 O O . GLY A 1 115 ? -12.322 7.484 0.342 1.00 77.19 115 GLY A O 1
ATOM 896 N N . ALA A 1 116 ? -10.191 7.168 0.975 1.00 65.69 116 ALA A N 1
ATOM 897 C CA . ALA A 1 116 ? -9.711 8.529 0.686 1.00 65.69 116 ALA A CA 1
ATOM 898 C C . ALA A 1 116 ? -8.979 8.654 -0.673 1.00 65.69 116 ALA A C 1
ATOM 900 O O . ALA A 1 116 ? -8.410 9.694 -0.990 1.00 65.69 116 ALA A O 1
ATOM 901 N N . GLY A 1 117 ? -8.961 7.589 -1.483 1.00 58.44 117 GLY A N 1
ATOM 902 C CA . GLY A 1 117 ? -8.395 7.605 -2.834 1.00 58.44 117 GLY A CA 1
ATOM 903 C C . GLY A 1 117 ? -9.484 7.911 -3.851 1.00 58.44 117 GLY A C 1
ATOM 904 O O . GLY A 1 117 ? -10.559 7.332 -3.743 1.00 58.44 117 GLY A O 1
ATOM 905 N N . GLY A 1 118 ? -9.215 8.803 -4.809 1.00 43.53 118 GLY A N 1
ATOM 906 C CA . GLY A 1 118 ? -10.183 9.231 -5.821 1.00 43.53 118 GLY A CA 1
ATOM 907 C C . GLY A 1 118 ? -10.867 8.056 -6.522 1.00 43.53 118 GLY A C 1
ATOM 908 O O . GLY A 1 118 ? -10.326 7.496 -7.469 1.00 43.53 118 GLY A O 1
ATOM 909 N N . PHE A 1 119 ? -12.059 7.707 -6.044 1.00 35.28 1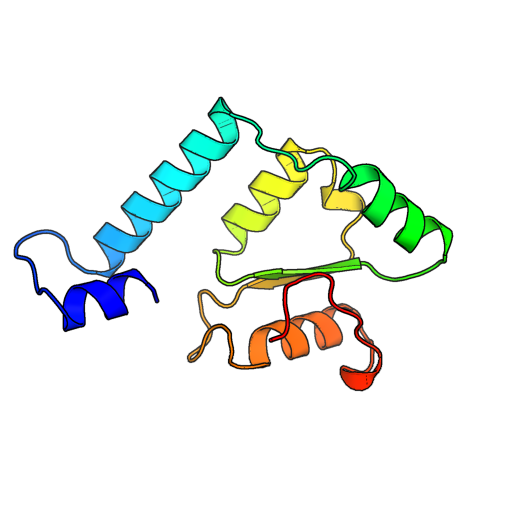19 PHE A N 1
ATOM 910 C CA . PHE A 1 119 ? -13.064 6.975 -6.793 1.00 35.28 119 PHE A CA 1
ATOM 911 C C . PHE A 1 119 ? -13.738 8.012 -7.689 1.00 35.28 119 PHE A C 1
ATOM 913 O O . PHE A 1 119 ? -14.538 8.826 -7.228 1.00 35.28 119 PHE A O 1
ATOM 920 N N . ARG A 1 120 ? -13.324 8.042 -8.951 1.00 31.58 120 ARG A N 1
ATOM 921 C CA . ARG A 1 120 ? -14.155 8.537 -10.042 1.00 31.58 120 ARG A CA 1
ATOM 922 C C . 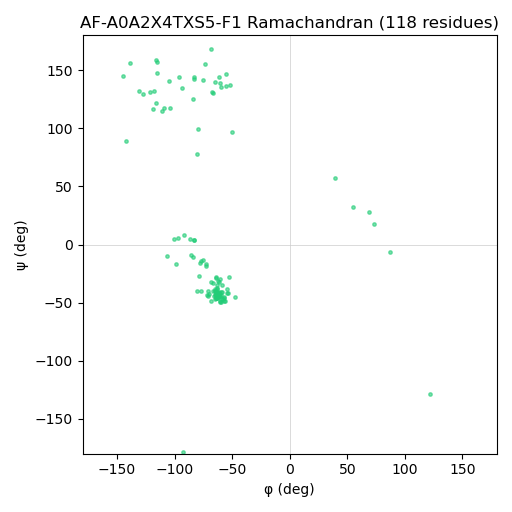ARG A 1 120 ? -14.537 7.348 -10.897 1.00 31.58 120 ARG A C 1
ATOM 924 O O . ARG A 1 120 ? -13.647 6.491 -11.095 1.00 31.58 120 ARG A O 1
#

Nearest PDB structures (foldseek):
  1te2-assembly1_A  TM=9.799E-01  e=4.750E-14  Escherichia coli K-12
  7ocs-assembly1_D  TM=8.787E-01  e=2.258E-04  Acinetobacter baumannii ATCC 19606 = CIP 70.34 = JCM 6841
  7ocs-assembly2_B  TM=8.707E-01  e=2.556E-04  Acinetobacter baumannii ATCC 19606 = CIP 70.34 = JCM 6841
  7ocs-assembly1_A  TM=8.720E-01  e=3.483E-04  Acinetobacter baumannii ATCC 19606 = CIP 70.34 = JCM 6841
  7ocs-assembly2_C  TM=8.703E-01  e=5.715E-04  Acinetobacter baumannii ATCC 19606 = CIP 70.34 = JCM 6841

Solvent-accessible surface area (backbone atoms only — not comparable to full-atom values): 7303 Å² total; per-residue (Å²): 105,73,62,55,57,47,38,75,75,55,73,78,89,77,79,53,70,66,55,52,46,52,52,52,52,53,52,52,52,53,51,45,71,74,63,60,83,71,66,89,60,53,68,58,52,54,50,50,39,49,75,71,72,46,86,38,66,48,63,41,63,53,49,58,71,57,52,54,51,54,29,50,76,67,75,42,45,89,70,44,73,24,80,22,46,19,60,86,43,97,53,45,80,91,47,62,58,33,53,48,54,25,22,59,62,62,73,48,62,65,88,75,63,83,78,94,64,91,81,124

Radius of gyration: 16.05 Å; Cα contacts (8 Å, |Δi|>4): 111; chains: 1; bounding box: 37×28×45 Å

Organism: NCBI:txid59203

Mean predicted aligned error: 4.86 Å

Foldseek 3Di:
DVLVVVCVVPPDDDDDSVVVVVVVLVVVLVVCVVPVDDDPCPVVVLVVCVVVVHAAEAQEQHDPVSVCSSCVSVVNNVSHQYYFYCPPPPDDPVPCVSLVVRCVSVVHDSVPDDDPDDDD

pLDDT: mean 89.94, std 10.17, range [31.58, 96.69]

Secondary structure (DSSP, 8-state):
-HHHHHHHHS--SSS-HHHHHHHHHHHHHHHHHHH--PPTTHHHHHHHHHHTT---EEEESS-HHHHHHHHHHTT-GGG-SEEEE-TTSSS-TTSTHHHHHHHHHHTS-GGG----S---

Sequence (120 aa):
MVVDLWFAQQPWSGPDRQEVTNRVIARAITLIEETRPLLPGVREAVALCKAQGLFVGLASASPLHMLEKVLTMFELRDSFDALASAEKLPYSKPHPQVYLDCAAKLGVDPFDLRGAGGFR

InterPro domains:
  IPR023198 Phosphoglycolate phosphatase-like, domain 2 [G3DSA:1.10.150.240] (2-36)
  IPR023214 HAD superfamily [G3DSA:3.40.50.1000] (37-110)
  IPR036412 HAD-like superfamily [SSF56784] (3-110)
  IPR051600 Beta-phosphoglucomutase-like [PTHR46193] (18-110)